Protein AF-A0A6J5IUJ6-F1 (afdb_monomer_lite)

Sequence (157 aa):
MAEIAFTQKVRTTSNGALYNGVGNAAECPSGSKWAGCSTNNSVALAVQFDPQWLQVFPGVDIDAPMFTQYGLWGNTPSLGGTNQGSMIYTFGPHALIQNKYNITLQYNGYHSQAGGQTNFGLANGLPSGGPSYYATGNGPYFYNDKGWVSLTFSSSF

InterPro domains:
  IPR010727 Protein of unknown function DUF1302 [PF06980] (2-157)

Structure (mmCIF, N/CA/C/O backbone):
data_AF-A0A6J5IUJ6-F1
#
_entry.id   AF-A0A6J5IUJ6-F1
#
loop_
_atom_site.group_PDB
_atom_site.id
_atom_site.type_symbol
_atom_site.label_atom_id
_atom_site.label_alt_id
_atom_site.label_comp_id
_atom_site.label_asym_id
_atom_site.label_entity_id
_atom_site.label_seq_id
_atom_site.pdbx_PDB_ins_code
_atom_site.Cartn_x
_atom_site.Cartn_y
_atom_site.Cartn_z
_atom_site.occupancy
_atom_site.B_iso_or_equiv
_atom_site.auth_seq_id
_atom_site.auth_comp_id
_atom_site.auth_asym_id
_atom_site.auth_atom_id
_atom_site.pdbx_PDB_model_num
ATOM 1 N N . MET A 1 1 ? -11.763 -11.891 2.603 1.00 89.12 1 MET A N 1
ATOM 2 C CA . MET A 1 1 ? -11.720 -11.921 1.126 1.00 89.12 1 MET A CA 1
ATOM 3 C C . MET A 1 1 ? -10.283 -11.718 0.674 1.00 89.12 1 MET A C 1
ATOM 5 O O . MET A 1 1 ? -9.567 -10.955 1.307 1.00 89.12 1 MET A O 1
ATOM 9 N N . ALA A 1 2 ? -9.855 -12.406 -0.379 1.00 92.94 2 ALA A N 1
ATOM 10 C CA . ALA A 1 2 ? -8.546 -12.200 -0.989 1.00 92.94 2 ALA A CA 1
ATOM 11 C C . ALA A 1 2 ? -8.719 -12.085 -2.506 1.00 92.94 2 ALA A C 1
ATOM 13 O O . ALA A 1 2 ? -9.538 -12.799 -3.083 1.00 92.94 2 ALA A O 1
ATOM 14 N N . GLU A 1 3 ? -7.957 -11.194 -3.126 1.00 94.12 3 GLU A N 1
ATOM 15 C CA . GLU A 1 3 ? -7.981 -10.907 -4.555 1.00 94.12 3 GLU A CA 1
ATOM 16 C C . GLU A 1 3 ? -6.552 -10.877 -5.096 1.00 94.12 3 GLU A C 1
ATOM 18 O O . GLU A 1 3 ? -5.643 -10.335 -4.466 1.00 94.12 3 GLU A O 1
ATOM 23 N N . ILE A 1 4 ? -6.358 -11.444 -6.284 1.00 93.81 4 ILE A N 1
ATOM 24 C CA . ILE A 1 4 ? -5.112 -11.331 -7.038 1.00 93.81 4 ILE A CA 1
ATOM 25 C C . ILE A 1 4 ? -5.414 -10.533 -8.301 1.00 93.81 4 ILE A C 1
ATOM 27 O O . ILE A 1 4 ? -6.249 -10.937 -9.107 1.00 93.81 4 ILE A O 1
ATOM 31 N N . ALA A 1 5 ? -4.700 -9.428 -8.485 1.00 91.75 5 ALA A N 1
ATOM 32 C CA . ALA A 1 5 ? -4.817 -8.566 -9.649 1.00 91.75 5 ALA A CA 1
ATOM 33 C C . ALA A 1 5 ? -3.608 -8.763 -10.569 1.00 91.75 5 ALA A C 1
ATOM 35 O O . ALA A 1 5 ? -2.465 -8.592 -10.144 1.00 91.75 5 ALA A O 1
ATOM 36 N N . PHE A 1 6 ? -3.860 -9.095 -11.836 1.00 92.56 6 PHE A N 1
ATOM 37 C CA . PHE A 1 6 ? -2.848 -9.133 -12.892 1.00 92.56 6 PHE A CA 1
ATOM 38 C C . PHE A 1 6 ? -3.073 -7.974 -13.861 1.00 92.56 6 PHE A C 1
ATOM 40 O O . PHE A 1 6 ? -4.165 -7.821 -14.405 1.00 92.56 6 PHE A O 1
ATOM 47 N N . THR A 1 7 ? -2.027 -7.189 -14.108 1.00 91.81 7 THR A N 1
ATOM 48 C CA . THR A 1 7 ? -2.056 -6.082 -15.066 1.00 91.81 7 THR A CA 1
ATOM 49 C C . THR A 1 7 ? -1.008 -6.303 -16.144 1.00 91.81 7 THR A C 1
ATOM 51 O O . THR A 1 7 ? 0.155 -6.563 -15.842 1.00 91.81 7 THR A O 1
ATOM 54 N N . GLN A 1 8 ? -1.400 -6.135 -17.406 1.00 92.44 8 GLN A N 1
ATOM 55 C CA . GLN A 1 8 ? -0.499 -6.191 -18.552 1.00 92.44 8 GLN A CA 1
ATOM 56 C C . GLN A 1 8 ? -0.615 -4.922 -19.397 1.00 92.44 8 GLN A C 1
ATOM 58 O O . GLN A 1 8 ? -1.698 -4.501 -19.803 1.00 92.44 8 GLN A O 1
ATOM 63 N N . LYS A 1 9 ? 0.534 -4.337 -19.720 1.00 89.69 9 LYS A N 1
ATOM 64 C CA . LYS A 1 9 ? 0.671 -3.256 -20.686 1.00 89.69 9 LYS A CA 1
ATOM 65 C C . LYS A 1 9 ? 0.485 -3.819 -22.088 1.00 89.69 9 LYS A C 1
ATOM 67 O O . LYS A 1 9 ? 1.281 -4.636 -22.545 1.00 89.69 9 LYS A O 1
ATOM 72 N N . VAL A 1 10 ? -0.530 -3.326 -22.788 1.00 89.38 10 VAL A N 1
ATOM 73 C CA . VAL A 1 10 ? -0.786 -3.708 -24.182 1.00 89.38 10 VAL A CA 1
ATOM 74 C C . VAL A 1 10 ? 0.080 -2.883 -25.134 1.00 89.38 10 VAL A C 1
ATOM 76 O O . VAL A 1 10 ? 0.855 -3.435 -25.910 1.00 89.38 10 VAL A O 1
ATOM 79 N N . ARG A 1 11 ? -0.021 -1.549 -25.075 1.00 86.50 11 ARG A N 1
ATOM 80 C CA . ARG A 1 11 ? 0.743 -0.638 -25.939 1.00 86.50 11 ARG A CA 1
ATOM 81 C C . ARG A 1 11 ? 0.790 0.767 -25.350 1.00 86.50 11 ARG A C 1
ATOM 83 O O . ARG A 1 11 ? -0.183 1.211 -24.751 1.00 86.50 11 ARG A O 1
ATOM 90 N N . THR A 1 12 ? 1.876 1.491 -25.602 1.00 84.62 12 THR A N 1
ATOM 91 C CA . THR A 1 12 ? 1.915 2.946 -25.410 1.00 84.62 12 THR A CA 1
ATOM 92 C C . THR A 1 12 ? 1.337 3.625 -26.653 1.00 84.62 12 THR A C 1
ATOM 94 O O . THR A 1 12 ? 1.791 3.370 -27.767 1.00 84.62 12 THR A O 1
ATOM 97 N N . THR A 1 13 ? 0.289 4.431 -26.496 1.00 86.31 13 THR A N 1
ATOM 98 C CA . THR A 1 13 ? -0.471 4.996 -27.625 1.00 86.31 13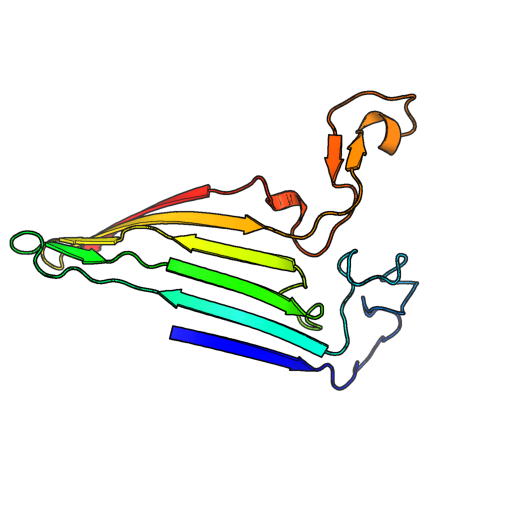 THR A CA 1
ATOM 99 C C . THR A 1 13 ? 0.239 6.161 -28.309 1.00 86.31 13 THR A C 1
ATOM 101 O O . THR A 1 13 ? 0.188 6.253 -29.533 1.00 86.31 13 THR A O 1
ATOM 104 N N . SER A 1 14 ? 0.922 7.015 -27.551 1.00 86.12 14 SER A N 1
ATOM 105 C CA . SER A 1 14 ? 1.682 8.163 -28.053 1.00 86.12 14 SER A CA 1
ATOM 106 C C . SER A 1 14 ? 2.860 8.482 -27.130 1.00 86.12 14 SER A C 1
ATOM 108 O O . SER A 1 14 ? 2.873 8.072 -25.971 1.00 86.12 14 SER A O 1
ATOM 110 N N . ASN A 1 15 ? 3.866 9.191 -27.658 1.00 85.50 15 ASN A N 1
ATOM 111 C CA . ASN A 1 15 ? 5.027 9.678 -26.902 1.00 85.50 15 ASN A CA 1
ATOM 112 C C . ASN A 1 15 ? 5.734 8.598 -26.065 1.00 85.50 15 ASN A C 1
ATOM 114 O O . ASN A 1 15 ? 6.076 8.820 -24.909 1.00 85.50 15 ASN A O 1
ATOM 118 N N . GLY A 1 16 ? 5.989 7.425 -26.656 1.00 80.94 16 GLY A N 1
ATOM 119 C CA . GLY A 1 16 ? 6.655 6.313 -25.963 1.00 80.94 16 GLY A CA 1
ATOM 120 C C . GLY A 1 16 ? 8.040 6.652 -25.402 1.00 80.94 16 GLY A C 1
ATOM 121 O O . GLY A 1 16 ? 8.452 6.045 -24.420 1.00 80.94 16 GLY A O 1
ATOM 122 N N . ALA A 1 17 ? 8.710 7.659 -25.970 1.00 83.56 17 ALA A N 1
ATOM 123 C CA . ALA A 1 17 ? 9.958 8.204 -25.442 1.00 83.56 17 ALA A CA 1
ATOM 124 C C . ALA A 1 17 ? 9.813 8.803 -24.030 1.00 83.56 17 ALA A C 1
ATOM 126 O O . ALA A 1 17 ? 10.786 8.796 -23.290 1.00 83.56 17 ALA A O 1
ATOM 127 N N . LEU A 1 18 ? 8.609 9.246 -23.645 1.00 86.06 18 LEU A N 1
ATOM 128 C CA . LEU A 1 18 ? 8.289 9.802 -22.323 1.00 86.06 18 LEU A CA 1
ATOM 129 C C . LEU A 1 18 ? 7.697 8.756 -21.358 1.00 86.06 18 LEU A C 1
ATOM 131 O O . LEU A 1 18 ? 7.226 9.078 -20.271 1.00 86.06 18 LEU A O 1
ATOM 135 N N . TYR A 1 19 ? 7.688 7.477 -21.741 1.00 86.38 19 TYR A N 1
ATOM 136 C CA . TYR A 1 19 ? 7.171 6.424 -20.876 1.00 86.38 19 TYR A CA 1
ATOM 137 C C . TYR A 1 19 ? 8.205 6.003 -19.826 1.00 86.38 19 TYR A C 1
ATOM 139 O O . TYR A 1 19 ? 9.249 5.449 -20.178 1.00 86.38 19 TYR A O 1
ATOM 147 N N . ASN A 1 20 ? 7.883 6.171 -18.541 1.00 86.31 20 ASN A N 1
ATOM 148 C CA . ASN A 1 20 ? 8.710 5.719 -17.415 1.00 86.31 20 ASN A CA 1
ATOM 149 C C . ASN A 1 20 ? 8.648 4.188 -17.234 1.00 86.31 20 ASN A C 1
ATOM 151 O O . ASN A 1 20 ? 8.016 3.657 -16.319 1.00 86.31 20 ASN A O 1
ATOM 155 N N . GLY A 1 21 ? 9.276 3.466 -18.160 1.00 86.50 21 GLY A N 1
ATOM 156 C CA . GLY A 1 21 ? 9.350 2.011 -18.177 1.00 86.50 21 GLY A CA 1
ATOM 157 C C . GLY A 1 21 ? 10.774 1.483 -18.118 1.00 86.50 21 GLY A C 1
ATOM 158 O O . GLY A 1 21 ? 11.722 2.140 -18.548 1.00 86.50 21 GLY A O 1
ATOM 159 N N . VAL A 1 22 ? 10.913 0.244 -17.649 1.00 86.81 22 VAL A N 1
ATOM 160 C CA . VAL A 1 22 ? 12.160 -0.522 -17.758 1.00 86.81 22 VAL A CA 1
ATOM 161 C C . VAL A 1 22 ? 12.616 -0.553 -19.221 1.00 86.81 22 VAL A C 1
ATOM 163 O O . VAL A 1 22 ? 11.849 -0.928 -20.109 1.00 86.81 22 VAL A O 1
ATOM 166 N N . GLY A 1 23 ? 13.867 -0.151 -19.461 1.00 83.06 23 GLY A N 1
ATOM 167 C CA . GLY A 1 23 ? 14.462 -0.061 -20.798 1.00 83.06 23 GLY A CA 1
ATOM 168 C C . GLY A 1 23 ? 14.346 1.309 -21.479 1.00 83.06 23 GLY A C 1
ATOM 169 O O . GLY A 1 23 ? 14.934 1.483 -22.542 1.00 83.06 23 GLY A O 1
ATOM 170 N N . ASN A 1 24 ? 13.655 2.289 -20.883 1.00 85.38 24 ASN A N 1
ATOM 171 C CA . ASN A 1 24 ? 13.675 3.674 -21.356 1.00 85.38 24 ASN A CA 1
ATOM 172 C C . ASN A 1 24 ? 14.619 4.533 -20.502 1.00 85.38 24 ASN A C 1
ATOM 174 O O . ASN A 1 24 ? 14.217 5.055 -19.466 1.00 85.38 24 ASN A O 1
ATOM 178 N N . ALA A 1 25 ? 15.861 4.708 -20.956 1.00 82.00 25 ALA A N 1
ATOM 179 C CA . ALA A 1 25 ? 16.882 5.455 -20.221 1.00 82.00 25 ALA A CA 1
ATOM 180 C C . ALA A 1 25 ? 16.585 6.961 -20.068 1.00 82.00 25 ALA A C 1
ATOM 182 O O . ALA A 1 25 ? 17.149 7.589 -19.177 1.00 82.00 25 ALA A O 1
ATOM 183 N N . ALA A 1 26 ? 15.720 7.545 -20.908 1.00 83.00 26 ALA A N 1
ATOM 184 C CA . ALA A 1 26 ? 15.376 8.967 -20.813 1.00 83.00 26 ALA A CA 1
ATOM 185 C C . ALA A 1 26 ? 14.512 9.269 -19.576 1.00 83.00 26 ALA A C 1
ATOM 187 O O . ALA A 1 26 ? 14.734 10.262 -18.893 1.00 83.00 26 ALA A O 1
ATOM 188 N N . GLU A 1 27 ? 13.572 8.375 -19.263 1.00 85.25 27 GLU A N 1
ATOM 189 C CA . GLU A 1 27 ? 12.567 8.568 -18.203 1.00 85.25 27 GLU A CA 1
ATOM 190 C C . GLU A 1 27 ? 12.816 7.689 -16.976 1.00 85.25 27 GLU A C 1
ATOM 192 O O . GLU A 1 27 ? 12.412 8.006 -15.861 1.00 85.25 27 GLU A O 1
ATOM 197 N N . CYS A 1 28 ? 13.517 6.577 -17.182 1.00 84.00 28 CYS A N 1
ATOM 198 C CA . CYS A 1 28 ? 14.013 5.675 -16.158 1.00 84.00 28 CYS A CA 1
ATOM 199 C C . CYS A 1 28 ? 15.528 5.479 -16.362 1.00 84.00 28 CYS A C 1
ATOM 201 O O . CYS A 1 28 ? 15.962 4.451 -16.896 1.00 84.00 28 CYS A O 1
ATOM 203 N N . PRO A 1 29 ? 16.372 6.436 -15.935 1.00 79.69 29 PRO A N 1
ATOM 204 C CA . PRO A 1 29 ? 17.819 6.368 -16.171 1.00 79.69 29 PRO A CA 1
ATOM 205 C C . PRO A 1 29 ? 18.493 5.156 -15.519 1.00 79.69 29 PRO A C 1
ATOM 207 O O . PRO A 1 29 ? 19.483 4.632 -16.019 1.00 79.69 29 PRO A O 1
ATOM 210 N N . SER A 1 30 ? 17.932 4.675 -14.410 1.00 78.50 30 SER A N 1
ATOM 211 C CA . SER A 1 30 ? 18.396 3.478 -13.705 1.00 78.50 30 SER A CA 1
ATOM 212 C C . SER A 1 30 ? 18.043 2.169 -14.421 1.00 78.50 30 SER A C 1
ATOM 214 O O . SER A 1 30 ? 18.571 1.117 -14.060 1.00 78.50 30 SER A O 1
ATOM 216 N N . GLY A 1 31 ? 17.108 2.201 -15.379 1.00 79.88 31 GLY A N 1
ATOM 217 C CA . GLY A 1 31 ? 16.621 1.044 -16.133 1.00 79.88 31 GLY A CA 1
ATOM 218 C C . GLY A 1 31 ? 15.975 -0.062 -15.291 1.00 79.88 31 GLY A C 1
ATOM 219 O O . GLY A 1 31 ? 15.661 -1.121 -15.826 1.00 79.88 31 GLY A O 1
ATOM 220 N N . SER A 1 32 ? 15.784 0.139 -13.986 1.00 85.00 32 SER A N 1
ATOM 221 C CA . SER A 1 32 ? 15.452 -0.927 -13.041 1.00 85.00 32 SER A CA 1
ATOM 222 C C . SER A 1 32 ? 14.089 -0.709 -12.403 1.00 85.00 32 SER A C 1
ATOM 224 O O . SER A 1 32 ? 13.778 0.378 -11.919 1.00 85.00 32 SER A O 1
ATOM 226 N N . LYS A 1 33 ? 13.301 -1.785 -12.293 1.00 86.50 33 LYS A N 1
ATOM 227 C CA . LYS A 1 33 ? 12.036 -1.778 -11.539 1.00 86.50 33 LYS A CA 1
ATOM 228 C C . LYS A 1 33 ? 12.224 -1.329 -10.084 1.00 86.50 33 LYS A C 1
ATOM 230 O O . LYS A 1 33 ? 11.338 -0.725 -9.498 1.00 86.50 33 LYS A O 1
ATOM 235 N N . TRP A 1 34 ? 13.399 -1.565 -9.502 1.00 86.75 34 TRP A N 1
ATOM 236 C CA . TRP A 1 34 ? 13.686 -1.191 -8.115 1.00 86.75 34 TRP A CA 1
ATOM 237 C C . TRP A 1 34 ? 13.841 0.314 -7.897 1.00 86.75 34 TRP A C 1
ATOM 239 O O . TRP A 1 34 ? 13.829 0.766 -6.759 1.00 86.75 34 TRP A O 1
ATOM 249 N N . ALA A 1 35 ? 13.957 1.081 -8.976 1.00 83.50 35 ALA A N 1
ATOM 250 C CA . ALA A 1 35 ? 13.978 2.534 -8.941 1.00 83.50 35 ALA A CA 1
ATOM 251 C C . ALA A 1 35 ? 12.606 3.160 -9.257 1.00 83.50 35 ALA A C 1
ATOM 253 O O . ALA A 1 35 ? 12.541 4.352 -9.540 1.00 83.50 35 ALA A O 1
ATOM 254 N N . GLY A 1 36 ? 11.525 2.368 -9.268 1.00 85.50 36 GLY A N 1
ATOM 255 C CA . GLY A 1 36 ? 10.168 2.858 -9.542 1.00 85.50 36 GLY A CA 1
ATOM 256 C C . GLY A 1 36 ? 9.711 2.724 -10.993 1.00 85.50 36 GLY A C 1
ATOM 257 O O . GLY A 1 36 ? 8.586 3.091 -11.313 1.00 85.50 36 GLY A O 1
ATOM 258 N N . CYS A 1 37 ? 10.544 2.184 -11.883 1.00 88.56 37 CYS A N 1
ATOM 259 C CA . CYS A 1 37 ? 10.216 2.132 -13.304 1.00 88.56 37 CYS A CA 1
ATOM 260 C C . CYS A 1 37 ? 9.170 1.064 -13.612 1.00 88.56 37 CYS A C 1
ATOM 262 O O . CYS A 1 37 ? 9.232 -0.050 -13.085 1.00 88.56 37 CYS A O 1
ATOM 264 N N . SER A 1 38 ? 8.225 1.374 -14.496 1.00 89.88 38 SER A N 1
ATOM 265 C CA . SER A 1 38 ? 7.132 0.465 -14.829 1.00 89.88 38 SER A CA 1
ATOM 266 C C . SER A 1 38 ? 7.606 -0.779 -15.595 1.00 89.88 38 SER A C 1
ATOM 268 O O . SER A 1 38 ? 8.443 -0.696 -16.500 1.00 89.88 38 SER A O 1
ATOM 270 N N . THR A 1 39 ? 7.026 -1.940 -15.282 1.00 90.88 39 THR A N 1
ATOM 271 C CA . THR A 1 39 ? 7.202 -3.178 -16.052 1.00 90.88 39 THR A CA 1
ATOM 272 C C . THR A 1 39 ? 6.001 -3.435 -16.961 1.00 90.88 39 THR A C 1
ATOM 274 O O . THR A 1 39 ? 4.915 -2.895 -16.772 1.00 90.88 39 THR A O 1
ATOM 277 N N . ASN A 1 40 ? 6.182 -4.28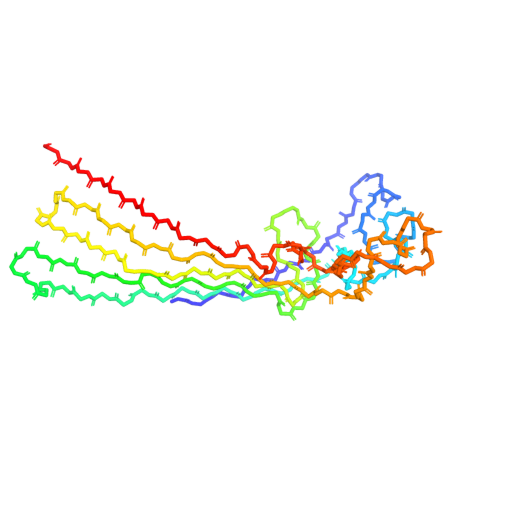6 -17.977 1.00 90.31 40 ASN A N 1
ATOM 278 C CA . ASN A 1 40 ? 5.086 -4.624 -18.893 1.00 90.31 40 ASN A CA 1
ATOM 279 C C . ASN A 1 40 ? 3.974 -5.423 -18.218 1.00 90.31 40 ASN A C 1
ATOM 281 O O . ASN A 1 40 ? 2.830 -5.311 -18.621 1.00 90.31 40 ASN A O 1
ATOM 285 N N . ASN A 1 41 ? 4.306 -6.216 -17.211 1.00 91.69 41 ASN A N 1
ATOM 286 C CA . ASN A 1 41 ? 3.355 -7.048 -16.497 1.00 91.69 41 ASN A CA 1
ATOM 287 C C . ASN A 1 41 ? 3.526 -6.764 -14.995 1.00 91.69 41 ASN A C 1
ATOM 289 O O . ASN A 1 41 ? 4.659 -6.537 -14.553 1.00 91.69 41 ASN A O 1
ATOM 293 N N . SER A 1 42 ? 2.443 -6.785 -14.224 1.00 92.19 42 SER A N 1
ATOM 294 C CA . SER A 1 42 ? 2.472 -6.712 -12.764 1.00 92.19 42 SER A CA 1
ATOM 295 C C . SER A 1 42 ? 1.416 -7.615 -12.127 1.00 92.19 42 SER A C 1
ATOM 297 O O . SER A 1 42 ? 0.383 -7.915 -12.725 1.00 92.19 42 SER A O 1
ATOM 299 N N . VAL A 1 43 ? 1.703 -8.073 -10.912 1.00 93.81 43 VAL A N 1
ATOM 300 C CA . VAL A 1 43 ? 0.819 -8.880 -10.073 1.00 93.81 43 VAL A CA 1
ATOM 301 C C . VAL A 1 43 ? 0.779 -8.259 -8.684 1.00 93.81 43 VAL A C 1
ATOM 303 O O . VAL A 1 43 ? 1.828 -8.045 -8.068 1.00 93.81 43 VAL A O 1
ATOM 306 N N . ALA A 1 44 ? -0.423 -8.025 -8.173 1.00 93.81 44 ALA A N 1
ATOM 307 C CA . ALA A 1 44 ? -0.664 -7.597 -6.803 1.00 93.81 44 ALA A CA 1
ATOM 308 C C . ALA A 1 44 ? -1.624 -8.561 -6.100 1.00 93.81 44 ALA A C 1
ATOM 310 O O . ALA A 1 44 ? -2.486 -9.173 -6.725 1.00 93.81 44 ALA A O 1
ATOM 311 N N . LEU A 1 45 ? -1.460 -8.687 -4.790 1.00 94.56 45 LEU A N 1
ATOM 312 C CA . LEU A 1 45 ? -2.358 -9.405 -3.896 1.00 94.56 45 LEU A CA 1
ATOM 313 C C . LEU A 1 45 ? -3.020 -8.381 -2.979 1.00 94.56 45 LEU A C 1
ATOM 315 O O . LEU A 1 45 ? -2.322 -7.554 -2.401 1.00 94.56 45 LEU A O 1
ATOM 319 N N . ALA A 1 46 ? -4.332 -8.458 -2.811 1.00 94.88 46 ALA A N 1
ATOM 320 C CA . ALA A 1 46 ? -5.074 -7.704 -1.813 1.00 94.88 46 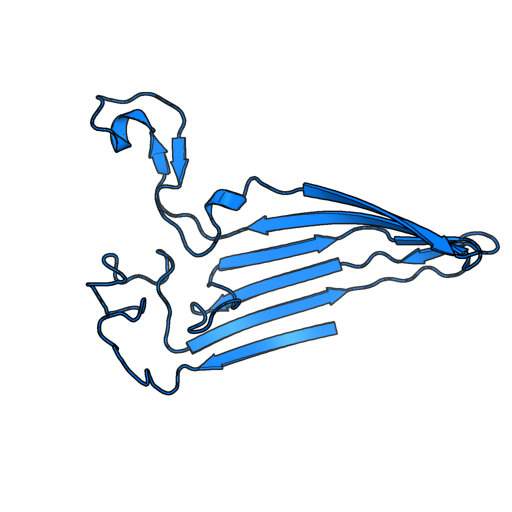ALA A CA 1
ATOM 321 C C . ALA A 1 46 ? -5.836 -8.673 -0.907 1.00 94.88 46 ALA A C 1
ATOM 323 O O . ALA A 1 46 ? -6.436 -9.640 -1.372 1.00 94.88 46 ALA A O 1
ATOM 324 N N . VAL A 1 47 ? -5.805 -8.433 0.397 1.00 95.88 47 VAL A N 1
ATOM 325 C CA . VAL A 1 47 ? -6.495 -9.243 1.397 1.00 95.88 47 VAL A CA 1
ATOM 326 C C . VAL A 1 47 ? -7.242 -8.311 2.336 1.00 95.88 47 VAL A C 1
ATOM 328 O O . VAL A 1 47 ? -6.667 -7.376 2.885 1.00 95.88 47 VAL A O 1
ATOM 331 N N . GLN A 1 48 ? -8.524 -8.599 2.518 1.00 94.88 48 GLN A N 1
ATOM 332 C CA . GLN A 1 48 ? -9.419 -7.929 3.449 1.00 94.88 48 GLN A CA 1
ATOM 333 C C . GLN A 1 48 ? -9.919 -8.964 4.455 1.00 94.88 48 GLN A C 1
ATOM 335 O O . GLN A 1 48 ? -10.508 -9.982 4.071 1.00 94.88 48 GLN A O 1
ATOM 340 N N . PHE A 1 49 ? -9.711 -8.711 5.735 1.00 94.25 49 PHE A N 1
ATOM 341 C CA . PHE A 1 49 ? -10.222 -9.520 6.828 1.00 94.25 49 PHE A CA 1
ATOM 342 C C . PHE A 1 49 ? -10.995 -8.621 7.783 1.00 94.25 49 PHE A C 1
ATOM 344 O O . PHE A 1 49 ? -10.465 -7.621 8.245 1.00 94.25 49 PHE A O 1
ATOM 351 N N . ASP A 1 50 ? -12.250 -8.969 8.041 1.00 94.19 50 ASP A N 1
ATOM 352 C CA . ASP A 1 50 ? -13.152 -8.158 8.853 1.00 94.19 50 ASP A CA 1
ATOM 353 C C . ASP A 1 50 ? -13.872 -9.059 9.868 1.00 94.19 50 ASP A C 1
ATOM 355 O O . ASP A 1 50 ? -14.936 -9.612 9.574 1.00 94.19 50 ASP A O 1
ATOM 359 N N . PRO A 1 51 ? -13.230 -9.357 11.011 1.00 93.62 51 PRO A N 1
ATOM 360 C CA . PRO A 1 51 ? -13.858 -10.086 12.094 1.00 93.62 51 PRO A CA 1
ATOM 361 C C . PRO A 1 51 ? -14.920 -9.205 12.757 1.00 93.62 51 PRO A C 1
ATOM 363 O O . PRO A 1 51 ? -14.664 -8.050 13.091 1.00 93.62 51 PRO A O 1
ATOM 366 N N . GLN A 1 52 ? -16.097 -9.786 12.978 1.00 93.50 52 GLN A N 1
ATOM 367 C CA . GLN A 1 52 ? -17.239 -9.107 13.584 1.00 93.50 52 GLN A CA 1
ATOM 368 C C . GLN A 1 52 ? -17.623 -9.785 14.899 1.00 93.50 52 GLN A C 1
ATOM 370 O O . GLN A 1 52 ? -17.762 -11.009 14.971 1.00 93.50 52 GLN A O 1
ATOM 375 N N . TRP A 1 53 ? -17.832 -8.973 15.929 1.00 93.81 53 TRP A N 1
ATOM 376 C CA . TRP A 1 53 ? -18.337 -9.357 17.240 1.00 93.81 53 TRP A CA 1
ATOM 377 C C . TRP A 1 53 ? -19.630 -8.591 17.507 1.00 93.81 53 TRP A C 1
ATOM 379 O O . TRP A 1 53 ? -19.626 -7.409 17.849 1.00 93.81 53 TRP A O 1
ATOM 389 N N . LEU A 1 54 ? -20.751 -9.283 17.333 1.00 92.06 54 LEU A N 1
ATOM 390 C CA . LEU A 1 54 ? -22.079 -8.710 17.526 1.00 92.06 54 LEU A CA 1
ATOM 391 C C . LEU A 1 54 ? -22.503 -8.830 18.991 1.00 92.06 54 LEU A C 1
ATOM 393 O O . LEU A 1 54 ? -22.245 -9.851 19.630 1.00 92.06 54 LEU A O 1
ATOM 397 N N . GLN A 1 55 ? -23.183 -7.807 19.504 1.00 87.19 55 GLN A N 1
ATOM 398 C CA . GLN A 1 55 ? -23.735 -7.743 20.859 1.00 87.19 55 GLN A CA 1
ATOM 399 C C . GLN A 1 55 ? -22.708 -8.036 21.965 1.00 87.19 55 GLN A C 1
ATOM 401 O O . GLN A 1 55 ? -23.028 -8.689 22.959 1.00 87.19 55 GLN A O 1
ATOM 406 N N . VAL A 1 56 ? -21.477 -7.528 21.826 1.00 88.81 56 VAL A N 1
ATOM 407 C CA . VAL A 1 56 ? -20.450 -7.615 22.887 1.00 88.81 56 VAL A CA 1
ATOM 408 C C . VAL A 1 56 ? -20.981 -7.009 24.189 1.00 88.81 56 VAL A C 1
ATOM 410 O O . VAL A 1 56 ? -20.748 -7.533 25.277 1.00 88.81 56 VAL A O 1
ATOM 413 N N . PHE A 1 57 ? -21.758 -5.934 24.053 1.00 88.44 57 PHE A N 1
ATOM 414 C CA . PHE A 1 57 ? -22.625 -5.390 25.091 1.00 88.44 57 PHE A CA 1
ATOM 415 C C . PHE A 1 57 ? -24.034 -5.165 24.521 1.00 88.44 57 PHE A C 1
ATOM 417 O O . PHE A 1 57 ? -24.203 -5.141 23.298 1.00 88.44 57 PHE A O 1
ATOM 424 N N . PRO A 1 58 ? -25.062 -4.963 25.368 1.00 87.69 58 PRO A N 1
ATOM 425 C CA . PRO A 1 58 ? -26.401 -4.619 24.901 1.00 87.69 58 PRO A CA 1
ATOM 426 C C . PRO A 1 58 ? -26.384 -3.380 23.994 1.00 87.69 58 PRO A C 1
ATOM 428 O O . PRO A 1 58 ? -26.154 -2.259 24.449 1.00 87.69 58 PRO A O 1
ATOM 431 N N . GLY A 1 59 ? -26.617 -3.601 22.699 1.00 87.50 59 GLY A N 1
ATOM 432 C CA . GLY A 1 59 ? -26.584 -2.555 21.681 1.00 87.50 59 GLY A CA 1
ATOM 433 C C . GLY A 1 59 ? -25.182 -2.072 21.304 1.00 87.50 59 GLY A C 1
ATOM 434 O O . GLY A 1 59 ? -25.073 -0.938 20.862 1.00 87.50 59 GLY A O 1
ATOM 435 N N . VAL A 1 60 ? -24.121 -2.862 21.490 1.00 91.81 60 VAL A N 1
ATOM 436 C CA . VAL A 1 60 ? -22.776 -2.535 20.987 1.00 91.81 60 VAL A CA 1
ATOM 437 C C . VAL A 1 60 ? -22.262 -3.672 20.118 1.00 91.81 60 VAL A C 1
ATOM 439 O O . VAL A 1 60 ? -22.050 -4.783 20.611 1.00 91.81 60 VAL A O 1
ATOM 442 N N . ASP A 1 61 ? -22.013 -3.352 18.856 1.00 94.19 61 ASP A N 1
ATOM 443 C CA . ASP A 1 61 ? -21.356 -4.224 17.892 1.00 94.19 61 ASP A CA 1
ATOM 444 C C . ASP A 1 61 ? -19.945 -3.690 17.631 1.00 94.19 61 ASP A C 1
ATOM 446 O O . ASP A 1 61 ? -19.734 -2.478 17.549 1.00 94.19 61 ASP A O 1
ATOM 450 N N . ILE A 1 62 ? -18.966 -4.586 17.553 1.00 93.38 62 ILE A N 1
ATOM 451 C CA . ILE A 1 62 ? -17.570 -4.247 17.275 1.00 93.38 62 ILE A CA 1
ATOM 452 C C . ILE A 1 62 ? -17.122 -5.062 16.071 1.00 93.38 62 ILE A C 1
ATOM 454 O O . ILE A 1 62 ? -17.325 -6.272 16.027 1.00 93.38 62 ILE A O 1
ATOM 458 N N . ASP A 1 63 ? -16.453 -4.426 15.129 1.00 94.81 63 ASP A N 1
ATOM 459 C CA . ASP A 1 63 ? -15.721 -5.074 14.049 1.00 94.81 63 ASP A CA 1
ATOM 460 C C . ASP A 1 63 ? -14.288 -4.542 13.995 1.00 94.81 63 ASP A C 1
ATOM 462 O O . ASP A 1 63 ? -13.940 -3.567 14.663 1.00 94.81 63 ASP A O 1
ATOM 466 N N . ALA A 1 64 ? -13.397 -5.241 13.300 1.00 94.75 64 ALA A N 1
ATOM 467 C CA . ALA A 1 64 ? -12.007 -4.807 13.188 1.00 94.75 64 ALA A CA 1
ATOM 468 C C . ALA A 1 64 ? -11.496 -4.964 11.759 1.00 94.75 64 ALA A C 1
ATOM 470 O O . ALA A 1 64 ? -10.724 -5.887 11.491 1.00 94.75 64 ALA A O 1
ATOM 471 N N . PRO A 1 65 ? -11.875 -4.067 10.836 1.00 93.88 65 PRO A N 1
ATOM 472 C CA . PRO A 1 65 ? -11.458 -4.159 9.449 1.00 93.88 65 PRO A CA 1
ATOM 473 C C . PRO A 1 65 ? -9.933 -4.094 9.323 1.00 93.88 65 PRO A C 1
ATOM 475 O O . PRO A 1 65 ? -9.272 -3.148 9.764 1.00 93.88 65 PRO A O 1
ATOM 478 N N . MET A 1 66 ? -9.377 -5.112 8.672 1.00 95.31 66 MET A N 1
ATOM 479 C CA . MET A 1 66 ? -7.968 -5.240 8.326 1.00 95.31 66 MET A CA 1
ATOM 480 C C . MET A 1 66 ? -7.834 -5.380 6.812 1.00 95.31 66 MET A C 1
ATOM 482 O O . MET A 1 66 ? -8.360 -6.318 6.217 1.00 95.31 66 MET A O 1
ATOM 486 N N . PHE A 1 67 ? -7.072 -4.486 6.200 1.00 95.81 67 PHE A N 1
ATOM 487 C CA . PHE A 1 67 ? -6.735 -4.506 4.787 1.00 95.81 67 PHE A CA 1
ATOM 488 C C . PHE A 1 67 ? -5.226 -4.607 4.610 1.00 95.81 67 PHE A C 1
ATOM 490 O O . PHE A 1 67 ? -4.452 -3.959 5.316 1.00 95.81 67 PHE A O 1
ATOM 497 N N . THR A 1 68 ? -4.789 -5.370 3.621 1.00 94.81 68 THR A N 1
ATOM 498 C CA . THR A 1 68 ? -3.414 -5.330 3.142 1.00 94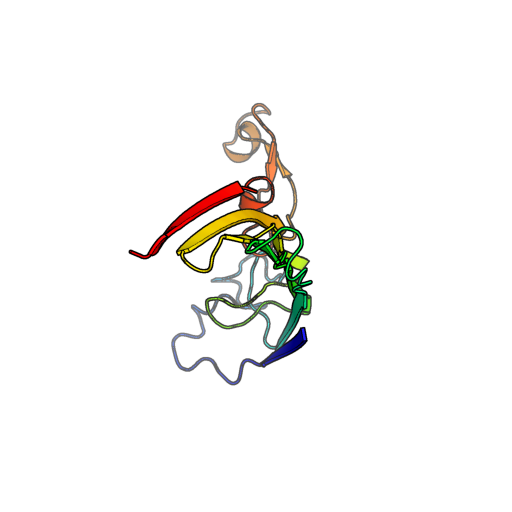.81 68 THR A CA 1
ATOM 499 C C . THR A 1 68 ? -3.376 -5.528 1.639 1.00 94.81 68 THR A C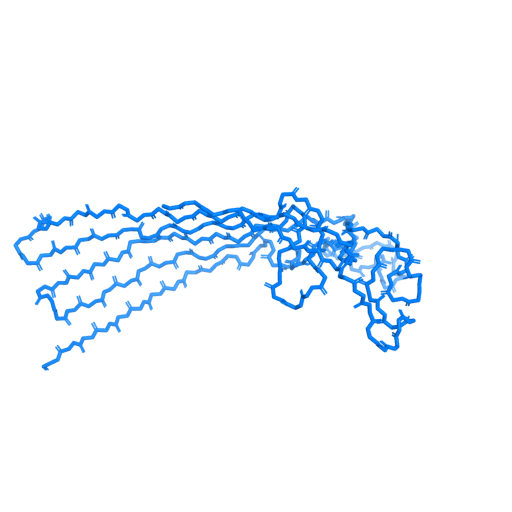 1
ATOM 501 O O . THR A 1 68 ? -4.071 -6.386 1.100 1.00 94.81 68 THR A O 1
ATOM 504 N N . GLN A 1 69 ? -2.549 -4.755 0.949 1.00 94.75 69 GLN A N 1
ATOM 505 C CA . GLN A 1 69 ? -2.261 -4.942 -0.465 1.00 94.75 69 GLN A CA 1
ATOM 506 C C . GLN A 1 69 ? -0.752 -4.970 -0.668 1.00 94.75 69 GLN A C 1
ATOM 508 O O . GLN A 1 69 ? -0.043 -4.101 -0.169 1.00 94.75 69 GLN A O 1
ATOM 513 N N . TYR A 1 70 ? -0.268 -5.957 -1.418 1.00 93.62 70 TYR A N 1
ATOM 514 C CA . TYR A 1 70 ? 1.145 -6.213 -1.660 1.00 93.62 70 TYR A CA 1
ATOM 515 C C . TYR A 1 70 ? 1.441 -6.432 -3.146 1.00 93.62 70 TYR A C 1
ATOM 517 O O . TYR A 1 70 ? 0.787 -7.235 -3.814 1.00 93.62 70 TYR A O 1
ATOM 525 N N . GLY A 1 71 ? 2.463 -5.753 -3.668 1.00 93.81 71 GLY A N 1
ATOM 526 C CA . GLY A 1 71 ? 2.951 -5.949 -5.031 1.00 93.81 71 GLY A CA 1
ATOM 527 C C . GLY A 1 71 ? 3.888 -7.149 -5.108 1.00 93.81 71 GLY A C 1
ATOM 528 O O . GLY A 1 71 ? 5.060 -7.055 -4.741 1.00 93.81 71 GLY A O 1
ATOM 529 N N . LEU A 1 72 ? 3.381 -8.272 -5.614 1.00 92.69 72 LEU A N 1
ATOM 530 C CA . LEU A 1 72 ? 4.120 -9.532 -5.707 1.00 92.69 72 LEU A CA 1
ATOM 531 C C . LEU A 1 72 ? 5.209 -9.473 -6.777 1.00 92.69 72 LEU A C 1
ATOM 533 O O . LEU A 1 72 ? 6.343 -9.908 -6.558 1.00 92.69 72 LEU A O 1
ATOM 537 N N . TRP A 1 73 ? 4.872 -8.947 -7.952 1.00 92.50 73 TRP A N 1
ATOM 538 C CA . TRP A 1 73 ? 5.785 -8.964 -9.083 1.00 92.50 73 TRP A CA 1
ATOM 539 C C . TRP A 1 73 ? 5.510 -7.822 -10.052 1.00 92.50 73 TRP A C 1
ATOM 541 O O . TRP A 1 73 ? 4.362 -7.555 -10.384 1.00 92.50 73 TRP A O 1
ATOM 551 N N . GLY A 1 74 ? 6.572 -7.181 -10.538 1.00 90.81 74 GLY A N 1
ATOM 552 C CA . GLY A 1 74 ? 6.474 -6.062 -11.467 1.00 90.81 74 GLY A CA 1
ATOM 553 C C . GLY A 1 74 ? 5.898 -4.780 -10.856 1.00 90.81 74 GLY A C 1
ATOM 554 O O . GLY A 1 74 ? 5.326 -4.766 -9.769 1.00 90.81 74 GLY A O 1
ATOM 555 N N . ASN A 1 75 ? 6.068 -3.685 -11.584 1.00 91.88 75 ASN A N 1
ATOM 556 C CA . ASN A 1 75 ? 5.503 -2.382 -11.274 1.00 91.88 75 ASN A CA 1
ATOM 557 C C . ASN A 1 75 ? 4.402 -2.070 -12.270 1.00 91.88 75 ASN A C 1
ATOM 559 O O . ASN A 1 75 ? 4.605 -2.151 -13.486 1.00 91.88 75 ASN A O 1
ATOM 563 N N . THR A 1 76 ? 3.240 -1.708 -11.746 1.00 89.69 76 THR A N 1
ATOM 564 C CA . THR A 1 76 ? 2.047 -1.517 -12.564 1.00 89.69 76 THR A CA 1
ATOM 565 C C . THR A 1 76 ? 2.251 -0.382 -13.583 1.00 89.69 76 THR A C 1
ATOM 567 O O . THR A 1 76 ? 2.764 0.675 -13.226 1.00 89.69 76 THR A O 1
ATOM 570 N N . PRO A 1 77 ? 1.879 -0.576 -14.864 1.00 83.94 77 PRO A N 1
ATOM 571 C CA . PRO A 1 77 ? 2.044 0.420 -15.930 1.00 83.94 77 PRO A CA 1
ATOM 572 C C . PRO A 1 77 ? 1.016 1.553 -15.927 1.00 83.94 77 PRO A C 1
ATOM 574 O O . PRO A 1 77 ? 1.043 2.406 -16.813 1.00 83.94 77 PRO A O 1
ATOM 577 N N . SER A 1 78 ? 0.118 1.571 -14.945 1.00 82.19 78 SER A N 1
ATOM 578 C CA . SER A 1 78 ? -0.919 2.581 -14.768 1.00 82.19 78 SER A CA 1
ATOM 579 C C . SER A 1 78 ? -0.746 3.339 -13.453 1.00 82.19 78 SER A C 1
ATOM 581 O O . SER A 1 78 ? -0.179 2.835 -12.483 1.00 82.19 78 SER A O 1
ATOM 583 N N . LEU A 1 79 ? -1.303 4.549 -13.415 1.00 76.56 79 LEU A N 1
ATOM 584 C CA . LEU A 1 79 ? -1.452 5.332 -12.190 1.00 76.56 79 LEU A CA 1
ATOM 585 C C . LEU A 1 79 ? -2.285 4.562 -11.153 1.00 76.56 79 LEU A C 1
ATOM 587 O O . LEU A 1 79 ? -3.236 3.869 -11.508 1.00 76.56 79 LEU A O 1
ATOM 591 N N . GLY A 1 80 ? -1.920 4.693 -9.876 1.00 70.44 80 GLY A N 1
ATOM 592 C CA . GLY A 1 80 ? -2.649 4.083 -8.756 1.00 70.44 80 GLY A CA 1
ATOM 593 C C . GLY A 1 80 ? -2.434 2.577 -8.570 1.00 70.44 80 GLY A C 1
ATOM 594 O O . GLY A 1 80 ? -3.073 1.982 -7.709 1.00 70.44 80 GLY A O 1
ATOM 595 N N . GLY A 1 81 ? -1.551 1.952 -9.352 1.00 80.50 81 GLY A N 1
ATOM 596 C CA . GLY A 1 81 ? -1.197 0.548 -9.169 1.00 80.50 81 GLY A CA 1
ATOM 597 C C . GLY A 1 81 ? -0.135 0.315 -8.091 1.00 80.50 81 GLY A C 1
ATOM 598 O O . GLY A 1 81 ? 0.512 1.241 -7.599 1.00 80.50 81 GLY A O 1
ATOM 599 N N . THR A 1 82 ? 0.079 -0.954 -7.749 1.00 86.50 82 THR A N 1
ATOM 600 C CA . THR A 1 82 ? 1.107 -1.362 -6.784 1.00 86.50 82 THR A CA 1
ATOM 601 C C . THR A 1 82 ? 2.458 -1.572 -7.474 1.00 86.50 82 THR A C 1
ATOM 603 O O . THR A 1 82 ? 2.529 -1.930 -8.657 1.00 86.50 82 THR A O 1
ATOM 606 N N . ASN A 1 83 ? 3.533 -1.364 -6.718 1.00 90.38 83 ASN A N 1
ATOM 607 C CA . ASN A 1 83 ? 4.905 -1.638 -7.130 1.00 90.38 83 ASN A CA 1
ATOM 608 C C . ASN A 1 83 ? 5.431 -2.895 -6.437 1.00 90.38 83 ASN A C 1
ATOM 610 O O . ASN A 1 83 ? 5.019 -3.218 -5.323 1.00 90.38 83 ASN A O 1
ATOM 614 N N . GLN A 1 84 ? 6.358 -3.601 -7.076 1.00 91.69 84 GLN A N 1
ATOM 615 C CA . GLN A 1 84 ? 6.929 -4.815 -6.510 1.00 91.69 84 GLN A CA 1
ATOM 616 C C . GLN A 1 84 ? 7.639 -4.534 -5.179 1.00 91.69 84 GLN A C 1
ATOM 618 O O . GLN A 1 84 ? 8.518 -3.675 -5.103 1.00 91.69 84 GLN A O 1
ATOM 623 N N . GLY A 1 85 ? 7.294 -5.293 -4.139 1.00 89.44 85 GLY A N 1
ATOM 624 C CA . GLY A 1 85 ? 7.843 -5.098 -2.796 1.00 89.44 85 GLY A CA 1
ATOM 625 C C . GLY A 1 85 ? 7.232 -3.917 -2.035 1.00 89.44 85 GLY A C 1
ATOM 626 O O . GLY A 1 85 ? 7.635 -3.657 -0.900 1.00 89.44 85 GLY A O 1
ATOM 627 N N . SER A 1 86 ? 6.253 -3.221 -2.621 1.00 91.81 86 SER A N 1
ATOM 628 C CA . SER A 1 86 ? 5.434 -2.237 -1.917 1.00 91.81 86 SER A CA 1
ATOM 629 C C . SER A 1 86 ? 4.207 -2.888 -1.300 1.00 91.81 86 SER A C 1
ATOM 631 O O . SER A 1 86 ? 3.578 -3.767 -1.888 1.00 91.81 86 SER A O 1
ATOM 633 N N . MET A 1 87 ? 3.872 -2.421 -0.106 1.00 92.00 87 MET A N 1
ATOM 634 C CA . MET A 1 87 ? 2.753 -2.855 0.700 1.00 92.00 87 MET A CA 1
ATOM 635 C C . MET A 1 87 ? 2.029 -1.636 1.255 1.00 92.00 87 MET A C 1
ATOM 637 O O . MET A 1 87 ? 2.664 -0.697 1.734 1.00 92.00 87 MET A O 1
ATOM 641 N N . ILE A 1 88 ? 0.708 -1.679 1.249 1.00 93.38 88 ILE A N 1
ATOM 642 C CA . ILE A 1 88 ? -0.119 -0.788 2.056 1.00 93.38 88 ILE A CA 1
ATOM 643 C C . ILE A 1 88 ? -0.935 -1.657 2.992 1.00 93.38 88 ILE A C 1
ATOM 645 O O . ILE A 1 88 ? -1.397 -2.727 2.595 1.00 93.38 88 ILE A O 1
ATOM 649 N N . TYR A 1 89 ? -1.063 -1.239 4.240 1.00 93.81 89 TYR A N 1
ATOM 650 C CA . TYR A 1 89 ? -1.825 -1.993 5.216 1.00 93.81 89 TYR A CA 1
ATOM 651 C C . TYR A 1 89 ? -2.552 -1.067 6.164 1.00 93.81 89 TYR A C 1
ATOM 653 O O . TYR A 1 89 ? -2.078 0.006 6.536 1.00 93.81 89 TYR A O 1
ATOM 661 N N . THR A 1 90 ? -3.715 -1.534 6.568 1.00 95.69 90 THR A N 1
ATOM 662 C CA . THR A 1 90 ? -4.646 -0.788 7.380 1.00 95.69 90 THR A CA 1
ATOM 663 C C . THR A 1 90 ? -5.291 -1.760 8.341 1.00 95.69 90 THR A C 1
ATOM 665 O O . THR A 1 90 ? -5.712 -2.838 7.938 1.00 95.69 90 THR A O 1
ATOM 668 N N . PHE A 1 91 ? -5.365 -1.417 9.616 1.00 95.50 91 PHE A N 1
ATOM 669 C CA . PHE A 1 91 ? -6.089 -2.227 10.587 1.00 95.50 91 PHE A CA 1
ATOM 670 C C . PHE A 1 91 ? -6.597 -1.350 11.715 1.00 95.50 91 PHE A C 1
ATOM 672 O O . PHE A 1 91 ? -5.959 -0.364 12.092 1.00 95.50 91 PHE A O 1
ATOM 679 N N . GLY A 1 92 ? -7.738 -1.714 12.276 1.00 94.38 92 GLY A N 1
ATOM 680 C CA . GLY A 1 92 ? -8.258 -0.988 13.415 1.00 94.38 92 GLY A CA 1
ATOM 681 C C . GLY A 1 92 ? -9.663 -1.402 13.807 1.00 94.38 92 GLY A C 1
ATOM 682 O O . GLY A 1 92 ? -10.396 -1.895 12.952 1.00 94.38 92 GLY A O 1
ATOM 683 N N . PRO A 1 93 ? -10.034 -1.234 15.085 1.00 95.00 93 PRO A N 1
ATOM 684 C CA . PRO A 1 93 ? -11.386 -1.499 15.531 1.00 95.00 93 PRO A CA 1
ATOM 685 C C . PRO A 1 93 ? -12.357 -0.411 15.064 1.00 95.00 93 PRO A C 1
ATOM 687 O O . PRO A 1 93 ? -12.047 0.784 15.038 1.00 95.00 93 PRO A O 1
ATOM 690 N N . HIS A 1 94 ? -13.572 -0.841 14.784 1.00 95.19 94 HIS A N 1
ATOM 691 C CA . HIS A 1 94 ? -14.742 -0.018 14.579 1.00 95.19 94 HIS A CA 1
ATOM 692 C C . HIS A 1 94 ? -15.850 -0.503 15.521 1.00 95.19 94 HIS A C 1
ATOM 694 O O . HIS A 1 94 ? -16.008 -1.695 15.770 1.00 95.19 94 HIS A O 1
ATOM 700 N N . ALA A 1 95 ? -16.569 0.437 16.124 1.00 94.25 95 ALA A N 1
ATOM 701 C CA . ALA A 1 95 ? -17.631 0.162 17.074 1.00 94.25 95 ALA A CA 1
ATOM 702 C C . ALA A 1 95 ? -18.901 0.906 16.671 1.00 94.25 95 ALA A C 1
ATOM 704 O O . ALA A 1 95 ? -18.888 2.122 16.451 1.00 94.25 95 ALA A O 1
ATOM 705 N N . LEU A 1 96 ? -20.007 0.170 16.650 1.00 94.00 96 LEU A N 1
ATOM 706 C CA . LEU A 1 96 ? -21.349 0.674 16.429 1.00 94.00 96 LEU A CA 1
ATOM 707 C C . LEU A 1 96 ? -22.152 0.558 17.727 1.00 94.00 96 LEU A C 1
ATOM 709 O O . LEU A 1 96 ? -22.425 -0.534 18.219 1.00 94.00 96 LEU A O 1
ATOM 713 N N . ILE A 1 97 ? -22.551 1.699 18.285 1.00 93.00 97 ILE A N 1
ATOM 714 C CA . ILE A 1 97 ? -23.310 1.777 19.536 1.00 93.00 97 ILE A CA 1
ATOM 715 C C . ILE A 1 97 ? -24.743 2.202 19.220 1.00 93.00 97 ILE A C 1
ATOM 717 O O . ILE A 1 97 ? -24.994 3.293 18.703 1.00 93.00 97 ILE A O 1
ATOM 721 N N . GLN A 1 98 ? -25.689 1.332 19.562 1.00 90.88 98 GLN A N 1
ATOM 722 C CA . GLN A 1 98 ? -27.140 1.471 19.431 1.00 90.88 98 GLN A CA 1
ATOM 723 C C . GLN A 1 98 ? -27.589 1.864 18.018 1.00 90.88 98 GLN A C 1
ATOM 725 O O . GLN A 1 98 ? -28.613 2.524 17.858 1.00 90.88 98 GLN A O 1
ATOM 730 N N . ASN A 1 99 ? -26.804 1.504 16.998 1.00 87.25 99 ASN A N 1
ATOM 731 C CA . ASN A 1 99 ? -26.973 1.938 15.607 1.00 87.25 99 ASN A CA 1
ATOM 732 C C . ASN A 1 99 ? -27.017 3.469 15.426 1.00 87.25 99 ASN A C 1
ATOM 734 O O . ASN A 1 99 ? -27.549 3.962 14.433 1.00 87.25 99 ASN A O 1
ATOM 738 N N . LYS A 1 100 ? -26.468 4.218 16.389 1.00 91.12 100 LYS A N 1
ATOM 739 C CA . LYS A 1 100 ? -26.479 5.685 16.428 1.00 91.12 100 LYS A CA 1
ATOM 740 C C . LYS A 1 100 ? -25.088 6.285 16.398 1.00 91.12 100 LYS A C 1
ATOM 742 O O . LYS A 1 100 ? -24.885 7.280 15.714 1.00 91.12 100 LYS A O 1
ATOM 747 N N . TYR A 1 101 ? -24.142 5.687 17.119 1.00 93.31 101 TYR A N 1
ATOM 748 C CA . TYR A 1 101 ? -22.770 6.178 17.197 1.00 93.31 101 TYR A CA 1
ATOM 749 C C . TYR A 1 101 ? -21.829 5.207 16.507 1.00 93.31 101 TYR A C 1
ATOM 751 O O . TYR A 1 101 ? -21.787 4.029 16.852 1.00 93.31 101 TYR A O 1
ATOM 759 N N . ASN A 1 102 ? -21.075 5.722 15.550 1.00 94.94 102 ASN A N 1
ATOM 760 C CA . ASN A 1 102 ? -20.068 5.004 14.796 1.00 94.94 102 ASN A CA 1
ATOM 761 C C . ASN A 1 102 ? -18.696 5.570 15.177 1.00 94.94 102 ASN A C 1
ATOM 763 O O . ASN A 1 102 ? -18.465 6.777 15.056 1.00 94.94 102 ASN A O 1
ATOM 767 N N . ILE A 1 103 ? -17.818 4.710 15.688 1.00 95.06 103 ILE A N 1
ATOM 768 C CA . ILE A 1 103 ? -16.477 5.076 16.141 1.00 95.06 103 ILE A CA 1
ATOM 769 C C . ILE A 1 103 ? -15.475 4.172 15.438 1.00 95.06 103 ILE A C 1
ATOM 771 O O . ILE A 1 103 ? -15.459 2.974 15.693 1.00 95.06 103 ILE A O 1
ATOM 775 N N . THR A 1 104 ? -14.603 4.740 14.613 1.00 95.56 104 THR A N 1
ATOM 776 C CA . THR A 1 104 ? -13.541 3.998 13.921 1.00 95.56 104 THR A CA 1
ATOM 777 C C . THR A 1 104 ? -12.190 4.503 14.379 1.00 95.56 104 THR A C 1
ATOM 779 O O . THR A 1 104 ? -11.880 5.682 14.204 1.00 95.56 104 THR A O 1
ATOM 782 N N . LEU A 1 105 ? -11.360 3.614 14.915 1.00 96.19 105 LEU A N 1
ATOM 783 C CA . LEU A 1 105 ? -9.952 3.877 15.182 1.00 96.19 105 LEU A CA 1
ATOM 784 C C . LEU A 1 105 ? -9.126 3.020 14.234 1.00 96.19 105 LEU A C 1
ATOM 786 O O . LEU A 1 105 ? -9.165 1.802 14.328 1.00 96.19 105 LEU A O 1
ATOM 790 N N . GLN A 1 106 ? -8.362 3.636 13.341 1.00 95.94 106 GLN A N 1
ATOM 791 C CA . GLN A 1 106 ? -7.650 2.914 12.294 1.00 95.94 106 GLN A CA 1
ATOM 792 C C . GLN A 1 106 ? -6.198 3.365 12.189 1.00 95.94 106 GLN A C 1
ATOM 794 O O . GLN A 1 106 ? -5.912 4.557 12.080 1.00 95.94 106 GLN A O 1
ATOM 799 N N . TYR A 1 107 ? -5.287 2.396 12.186 1.00 95.69 107 TYR A N 1
ATOM 800 C CA . TYR A 1 107 ? -3.883 2.586 11.856 1.00 95.69 107 TYR A CA 1
ATOM 801 C C . TYR A 1 107 ? -3.666 2.313 10.369 1.00 95.69 107 TYR A C 1
ATOM 803 O O . TYR A 1 107 ? -4.100 1.284 9.851 1.00 95.69 107 TYR A O 1
ATOM 811 N N . ASN A 1 108 ? -2.965 3.220 9.700 1.00 95.50 108 ASN A N 1
ATOM 812 C CA . ASN A 1 108 ? -2.625 3.150 8.288 1.00 95.50 108 ASN A CA 1
ATOM 813 C C . ASN A 1 108 ? -1.105 3.188 8.138 1.00 95.50 108 ASN A C 1
ATOM 815 O O . ASN A 1 108 ? -0.439 4.070 8.684 1.00 95.50 108 ASN A O 1
ATOM 819 N N . GLY A 1 109 ? -0.557 2.235 7.394 1.00 94.06 109 GLY A N 1
ATOM 820 C CA . GLY A 1 109 ? 0.874 2.083 7.187 1.00 94.06 109 GLY A CA 1
ATOM 821 C C . GLY A 1 109 ? 1.227 1.764 5.742 1.00 94.06 109 GLY A C 1
ATOM 822 O O . GLY A 1 109 ? 0.416 1.269 4.954 1.00 94.06 109 GLY A O 1
ATOM 823 N N . TYR A 1 110 ? 2.478 2.058 5.410 1.00 92.19 110 TYR A N 1
ATOM 824 C CA . TYR A 1 110 ? 3.035 1.880 4.080 1.00 92.19 110 TYR A CA 1
ATOM 825 C C . TYR A 1 110 ? 4.420 1.268 4.215 1.00 92.19 110 TYR A C 1
ATOM 827 O O . TYR A 1 110 ? 5.196 1.625 5.097 1.00 92.19 110 TYR A O 1
ATOM 835 N N . HIS A 1 111 ? 4.740 0.363 3.308 1.00 92.19 111 HIS A N 1
ATOM 836 C CA . HIS A 1 111 ? 6.084 -0.141 3.125 1.00 92.19 111 HIS A CA 1
ATOM 837 C C . HIS A 1 111 ? 6.381 -0.185 1.632 1.00 92.19 111 HIS A C 1
ATOM 839 O O . HIS A 1 111 ? 5.511 -0.416 0.798 1.00 92.19 111 HIS A O 1
ATOM 845 N N . SER A 1 112 ? 7.613 0.082 1.255 1.00 91.62 112 SER A N 1
ATOM 846 C CA . SER A 1 112 ? 8.059 0.135 -0.126 1.00 91.62 112 SER A CA 1
ATOM 847 C C . SER A 1 112 ? 9.536 -0.174 -0.162 1.00 91.62 112 SER A C 1
ATOM 849 O O . SER A 1 112 ? 10.288 0.208 0.735 1.00 91.62 112 SER A O 1
ATOM 851 N N . GLN A 1 113 ? 9.955 -0.902 -1.189 1.00 88.88 113 GLN A N 1
ATOM 852 C CA . GLN A 1 113 ? 11.338 -1.326 -1.281 1.00 88.88 113 GLN A CA 1
ATOM 853 C C . GLN A 1 113 ? 12.235 -0.111 -1.500 1.00 88.88 113 GLN A C 1
ATOM 855 O O . GLN A 1 113 ? 12.203 0.512 -2.557 1.00 88.88 113 GLN A O 1
ATOM 860 N N . ALA A 1 114 ? 13.035 0.224 -0.496 1.00 86.50 114 ALA A N 1
ATOM 861 C CA . ALA A 1 114 ? 13.989 1.311 -0.591 1.00 86.50 114 ALA A CA 1
ATOM 862 C C . ALA A 1 114 ? 15.326 0.818 -1.162 1.00 86.50 114 ALA A C 1
ATOM 864 O O . ALA A 1 114 ? 15.717 -0.336 -0.978 1.00 86.50 114 ALA A O 1
ATOM 865 N N . GLY A 1 115 ? 16.008 1.696 -1.888 1.00 82.94 115 GLY A N 1
ATOM 866 C CA . GLY A 1 115 ? 17.355 1.476 -2.396 1.00 82.94 115 GLY A CA 1
ATOM 867 C C . GLY A 1 115 ? 18.428 1.953 -1.416 1.00 82.94 115 GLY A C 1
ATOM 868 O O . GLY A 1 115 ? 18.205 2.054 -0.209 1.00 82.94 115 GLY A O 1
ATOM 869 N N . GLY A 1 116 ? 19.614 2.253 -1.949 1.00 80.31 116 GLY A N 1
ATOM 870 C CA . GLY A 1 116 ? 20.758 2.692 -1.150 1.00 80.31 116 GLY A CA 1
ATOM 871 C C . GLY A 1 116 ? 20.475 3.964 -0.345 1.00 80.31 116 GLY A C 1
ATOM 872 O O . GLY A 1 116 ? 19.800 4.888 -0.816 1.00 80.31 116 GLY A O 1
ATOM 873 N N . GLN A 1 117 ? 21.015 4.010 0.872 1.00 78.12 117 GLN A N 1
ATOM 874 C CA . GLN A 1 117 ? 20.982 5.200 1.713 1.00 78.12 117 GLN A CA 1
ATOM 875 C C . GLN A 1 117 ? 22.134 6.140 1.348 1.00 78.12 117 GLN A C 1
ATOM 877 O O . GLN A 1 117 ? 23.244 5.701 1.051 1.00 78.12 117 GLN A O 1
ATOM 882 N N . THR A 1 118 ? 21.870 7.440 1.393 1.00 81.56 118 THR A N 1
ATOM 883 C CA . THR A 1 118 ? 22.895 8.487 1.333 1.00 81.56 118 THR A CA 1
ATOM 884 C C . THR A 1 118 ? 22.716 9.437 2.512 1.00 81.56 118 THR A C 1
ATOM 886 O O . THR A 1 118 ? 21.708 9.384 3.216 1.00 81.56 118 THR A O 1
ATOM 889 N N . ASN A 1 119 ? 23.692 10.308 2.744 1.00 84.75 119 ASN A N 1
ATOM 890 C CA . ASN A 1 119 ? 23.605 11.352 3.762 1.00 84.75 119 ASN A CA 1
ATOM 891 C C . ASN A 1 119 ? 23.419 12.713 3.102 1.00 84.75 119 ASN A C 1
ATOM 893 O O . ASN A 1 119 ? 23.923 12.949 2.002 1.00 84.75 119 ASN A O 1
ATOM 897 N N . PHE A 1 120 ? 22.718 13.619 3.787 1.00 78.31 120 PHE A N 1
ATOM 898 C CA . PHE A 1 120 ? 22.415 14.958 3.272 1.00 78.31 120 PHE A CA 1
ATOM 899 C C . PHE A 1 120 ? 23.662 15.713 2.787 1.00 78.31 120 PHE A C 1
ATOM 901 O O . PHE A 1 120 ? 23.632 16.334 1.727 1.00 78.31 120 PHE A O 1
ATOM 908 N N . GLY A 1 121 ? 24.773 15.618 3.517 1.00 78.44 121 GLY A N 1
ATOM 909 C CA . GLY A 1 121 ? 26.044 16.227 3.139 1.00 78.44 121 GLY A CA 1
ATOM 910 C C . GLY A 1 121 ? 26.611 15.638 1.849 1.00 78.44 121 GLY A C 1
ATOM 911 O O . GLY A 1 121 ? 26.890 16.385 0.918 1.00 78.44 121 GLY A O 1
ATOM 912 N N . LEU A 1 122 ? 26.693 14.308 1.745 1.00 75.62 122 LEU A N 1
ATOM 913 C CA . LEU A 1 122 ? 27.227 13.637 0.553 1.00 75.62 122 LEU A CA 1
ATOM 914 C C . LEU A 1 122 ? 26.376 13.915 -0.697 1.00 75.62 122 LEU A C 1
ATOM 916 O O . LEU A 1 122 ? 26.921 14.137 -1.773 1.00 75.62 122 LEU A O 1
ATOM 920 N N . ALA A 1 123 ? 25.049 13.963 -0.551 1.00 73.94 123 ALA A N 1
ATOM 921 C CA . ALA A 1 123 ? 24.131 14.282 -1.645 1.00 73.94 123 ALA A CA 1
ATOM 922 C C . ALA A 1 123 ? 24.273 15.724 -2.174 1.00 73.94 123 ALA A C 1
ATOM 924 O O . ALA A 1 123 ? 23.922 15.980 -3.321 1.00 73.94 123 ALA A O 1
ATOM 925 N N . ASN A 1 124 ? 24.802 16.647 -1.363 1.00 78.38 124 ASN A N 1
ATOM 926 C CA . ASN A 1 124 ? 25.013 18.054 -1.722 1.00 78.38 124 ASN A CA 1
ATOM 927 C C . ASN A 1 124 ? 26.496 18.407 -1.952 1.00 78.38 124 ASN A C 1
ATOM 929 O O . ASN A 1 124 ? 26.853 19.582 -1.985 1.00 78.38 124 ASN A O 1
ATOM 933 N N . GLY A 1 125 ? 27.377 17.409 -2.098 1.00 77.19 125 GLY A N 1
ATOM 934 C CA . GLY A 1 125 ? 28.803 17.631 -2.362 1.00 77.19 125 GLY A CA 1
ATOM 935 C C . GLY A 1 125 ? 29.632 18.066 -1.145 1.00 77.19 125 GLY A C 1
ATOM 936 O O . GLY A 1 125 ? 30.753 18.539 -1.315 1.00 77.19 125 GLY A O 1
ATOM 937 N N . LEU A 1 126 ? 29.114 17.904 0.079 1.00 79.19 126 LEU A N 1
ATOM 938 C CA . LEU A 1 126 ? 29.859 18.126 1.321 1.00 79.19 126 LEU A CA 1
ATOM 939 C C . LEU A 1 126 ? 30.571 16.834 1.790 1.00 79.19 126 LEU A C 1
ATOM 941 O O . LEU A 1 126 ? 30.047 15.735 1.583 1.00 79.19 126 LEU A O 1
ATOM 945 N N . PRO A 1 127 ? 31.733 16.941 2.471 1.00 66.62 127 PRO A N 1
ATOM 946 C CA . PRO A 1 127 ? 32.595 15.815 2.867 1.00 66.62 127 PRO A CA 1
ATOM 947 C C . PRO A 1 127 ? 32.068 14.952 4.041 1.00 66.62 127 PRO A C 1
ATOM 949 O O . PRO A 1 127 ? 32.812 14.607 4.949 1.00 66.62 127 PRO A O 1
ATOM 952 N N . SER A 1 128 ? 30.812 14.500 3.970 1.00 70.56 128 SER A N 1
ATOM 953 C CA . SER A 1 128 ? 30.057 13.771 5.008 1.00 70.56 128 SER A CA 1
ATOM 954 C C . SER A 1 128 ? 29.484 14.658 6.121 1.00 70.56 128 SER A C 1
ATOM 956 O O . SER A 1 128 ? 30.127 15.576 6.622 1.00 70.56 128 SER A O 1
ATOM 958 N N . GLY A 1 129 ? 28.228 14.380 6.488 1.00 73.19 129 GLY A N 1
ATOM 959 C CA . GLY A 1 129 ? 27.454 15.110 7.494 1.00 73.19 129 GLY A CA 1
ATOM 960 C C . GLY A 1 129 ? 25.943 15.041 7.238 1.00 73.19 129 GLY A C 1
ATOM 961 O O . GLY A 1 129 ? 25.506 14.918 6.094 1.00 73.19 129 GLY A O 1
ATOM 962 N N . GLY A 1 130 ? 25.139 15.128 8.300 1.00 74.12 130 GLY A N 1
ATOM 963 C CA . GLY A 1 130 ? 23.671 15.136 8.237 1.00 74.12 130 GLY A CA 1
ATOM 964 C C . GLY A 1 130 ? 23.006 13.750 8.312 1.00 74.12 130 GLY A C 1
ATOM 965 O O . GLY A 1 130 ? 23.693 12.733 8.241 1.00 74.12 130 GLY A O 1
ATOM 966 N N . PRO A 1 131 ? 21.673 13.704 8.493 1.00 81.25 131 PRO A N 1
ATOM 967 C CA . PRO A 1 131 ? 20.930 12.457 8.654 1.00 81.25 131 PRO A CA 1
ATOM 968 C C . PRO A 1 131 ? 20.921 11.615 7.369 1.00 81.25 131 PRO A C 1
ATOM 970 O O . PRO A 1 131 ? 20.857 12.147 6.255 1.00 81.25 131 PRO A O 1
ATOM 973 N N . SER A 1 132 ? 20.968 10.291 7.539 1.00 82.62 132 SER A N 1
ATOM 974 C CA . SER A 1 132 ? 20.851 9.324 6.445 1.00 82.62 132 SER A CA 1
ATOM 975 C C . SER A 1 132 ? 19.405 9.217 5.961 1.00 82.62 132 SER A C 1
ATOM 977 O O . SER A 1 132 ? 18.478 9.173 6.767 1.00 82.62 132 SER A O 1
ATOM 979 N N . TYR A 1 133 ? 19.207 9.124 4.649 1.00 80.81 133 TYR A N 1
ATOM 980 C CA . TYR A 1 133 ? 17.897 8.917 4.031 1.00 80.81 133 TYR A CA 1
ATOM 981 C C . TYR A 1 133 ? 18.002 7.992 2.813 1.00 80.81 133 TYR A C 1
ATOM 983 O O . TYR A 1 133 ? 19.081 7.798 2.248 1.00 80.81 133 TYR A O 1
ATOM 991 N N . TYR A 1 134 ? 16.878 7.404 2.402 1.00 83.19 134 TYR A N 1
ATOM 992 C CA . TYR A 1 134 ? 16.810 6.585 1.191 1.00 83.19 134 TYR A CA 1
ATOM 993 C C . TYR A 1 134 ? 16.889 7.475 -0.055 1.00 83.19 134 TYR A C 1
ATOM 995 O O . TYR A 1 134 ? 16.005 8.296 -0.287 1.00 83.19 134 TYR A O 1
ATOM 1003 N N . ALA A 1 135 ? 17.939 7.318 -0.864 1.00 78.88 135 ALA A N 1
ATOM 1004 C CA . ALA A 1 135 ? 18.151 8.142 -2.060 1.00 78.88 135 ALA A CA 1
ATOM 1005 C C . ALA A 1 135 ? 17.297 7.690 -3.254 1.00 78.88 135 ALA A C 1
ATOM 1007 O O . ALA A 1 135 ? 17.040 8.452 -4.180 1.00 78.88 135 ALA A O 1
ATOM 1008 N N . THR A 1 136 ? 16.894 6.423 -3.245 1.00 82.75 136 THR A N 1
ATOM 1009 C CA . THR A 1 136 ? 16.171 5.752 -4.326 1.00 82.75 136 THR A CA 1
ATOM 1010 C C . THR A 1 136 ? 15.221 4.724 -3.728 1.00 82.75 136 THR A C 1
ATOM 1012 O O . THR A 1 136 ? 15.375 4.329 -2.570 1.00 82.75 136 THR A O 1
ATOM 1015 N N . GLY A 1 137 ? 14.266 4.251 -4.518 1.00 84.56 137 GLY A N 1
ATOM 1016 C CA . GLY A 1 137 ? 13.411 3.138 -4.137 1.00 84.56 137 GLY A CA 1
ATOM 1017 C C . GLY A 1 137 ? 12.268 2.926 -5.116 1.00 84.56 137 GLY A C 1
ATOM 1018 O O . GLY A 1 137 ? 12.109 3.657 -6.093 1.00 84.56 137 GLY A O 1
ATOM 1019 N N . ASN A 1 138 ? 11.475 1.903 -4.833 1.00 87.50 138 ASN A N 1
ATOM 1020 C CA . ASN A 1 138 ? 10.347 1.477 -5.631 1.00 87.50 138 ASN A CA 1
ATOM 1021 C C . ASN A 1 138 ? 9.037 1.867 -4.944 1.00 87.50 138 ASN A C 1
ATOM 1023 O O . ASN A 1 138 ? 8.709 1.330 -3.886 1.00 87.50 138 ASN A O 1
ATOM 1027 N N . GLY A 1 139 ? 8.290 2.789 -5.550 1.00 85.25 139 GLY A N 1
ATOM 1028 C CA . GLY A 1 139 ? 7.047 3.310 -4.985 1.00 85.25 139 GLY A CA 1
ATOM 1029 C C . GLY A 1 139 ? 7.260 4.396 -3.920 1.00 85.25 139 GLY A C 1
ATOM 1030 O O . GLY A 1 139 ? 8.276 5.088 -3.945 1.00 85.25 139 GLY A O 1
ATOM 1031 N N . PRO A 1 140 ? 6.306 4.590 -2.995 1.00 84.62 140 PRO A N 1
ATOM 1032 C CA . PRO A 1 140 ? 6.360 5.613 -1.944 1.00 84.62 140 PRO A CA 1
ATOM 1033 C C . PRO A 1 140 ? 7.382 5.300 -0.822 1.00 84.62 140 PRO A C 1
ATOM 1035 O O . PRO A 1 140 ? 7.058 5.386 0.357 1.00 84.62 140 PRO A O 1
ATOM 1038 N N . TYR A 1 141 ? 8.631 4.943 -1.151 1.00 85.19 141 TYR A N 1
ATOM 1039 C CA . TYR A 1 141 ? 9.672 4.498 -0.197 1.00 85.19 141 TYR A CA 1
ATOM 1040 C C . TYR A 1 141 ? 10.017 5.518 0.901 1.00 85.19 141 TYR A C 1
ATOM 1042 O O . TYR A 1 141 ? 10.479 5.155 1.979 1.00 85.19 141 TYR A O 1
ATOM 1050 N N . PHE A 1 142 ? 9.765 6.799 0.648 1.00 83.88 142 PHE A N 1
ATOM 1051 C CA . PHE A 1 142 ? 9.936 7.898 1.599 1.00 83.88 142 PHE A CA 1
ATOM 1052 C C . PHE A 1 142 ? 8.810 7.989 2.646 1.00 83.88 142 PHE A C 1
ATOM 1054 O O . PHE A 1 142 ? 8.897 8.805 3.561 1.00 83.88 142 PHE A O 1
ATOM 1061 N N . TYR A 1 143 ? 7.769 7.158 2.525 1.00 86.81 143 TYR A N 1
ATOM 1062 C CA . TYR A 1 143 ? 6.676 7.031 3.491 1.00 86.81 143 TYR A CA 1
ATOM 1063 C C . TYR A 1 143 ? 6.784 5.785 4.381 1.00 86.81 143 TYR A C 1
ATOM 1065 O O . TYR A 1 143 ? 5.891 5.551 5.192 1.00 86.81 143 TYR A O 1
ATOM 1073 N N . ASN A 1 144 ? 7.864 5.001 4.274 1.00 87.31 144 ASN A N 1
ATOM 1074 C CA . ASN A 1 144 ? 8.060 3.788 5.082 1.00 87.31 144 ASN A CA 1
ATOM 1075 C C . ASN A 1 144 ? 8.021 4.047 6.600 1.00 87.31 144 ASN A C 1
ATOM 1077 O O . ASN A 1 144 ? 7.709 3.151 7.375 1.00 87.31 144 ASN A O 1
ATOM 1081 N N . ASP A 1 145 ? 8.345 5.266 7.027 1.00 85.00 145 ASP A N 1
ATOM 1082 C CA . ASP A 1 145 ? 8.345 5.724 8.418 1.00 85.00 145 ASP A CA 1
ATOM 1083 C C . ASP A 1 145 ? 7.101 6.560 8.781 1.00 85.00 145 ASP A C 1
ATOM 1085 O O . ASP A 1 145 ? 7.010 7.080 9.890 1.00 85.00 145 ASP A O 1
ATOM 1089 N N . LYS A 1 146 ? 6.139 6.714 7.862 1.00 88.94 146 LYS A N 1
ATOM 1090 C CA . LYS A 1 146 ? 4.998 7.643 7.992 1.00 88.94 146 LYS A CA 1
ATOM 1091 C C . LYS A 1 146 ? 3.670 6.924 8.188 1.00 88.94 146 LYS A C 1
ATOM 1093 O O . LYS A 1 146 ? 2.661 7.281 7.580 1.00 88.94 146 LYS A O 1
ATOM 1098 N N . GLY A 1 147 ? 3.677 5.905 9.041 1.00 92.31 147 GLY A N 1
ATOM 1099 C CA . GLY A 1 147 ? 2.437 5.328 9.549 1.00 92.31 147 GLY A CA 1
ATOM 1100 C C . GLY A 1 147 ? 1.665 6.350 10.387 1.00 92.31 147 GLY A C 1
ATOM 1101 O O . GLY A 1 147 ? 2.264 7.185 11.067 1.00 92.31 147 GLY A O 1
ATOM 1102 N N . TRP A 1 148 ? 0.337 6.302 10.336 1.00 94.56 148 TRP A N 1
ATOM 1103 C CA . TRP A 1 148 ? -0.528 7.271 11.005 1.00 94.56 148 TRP A CA 1
ATOM 1104 C C . TRP A 1 148 ? -1.787 6.618 11.567 1.00 94.56 148 TRP A C 1
ATOM 1106 O O . TRP A 1 148 ? -2.227 5.562 11.116 1.00 94.56 148 TRP A O 1
ATOM 1116 N N . VAL A 1 149 ? -2.364 7.263 12.579 1.00 95.62 149 VAL A N 1
ATOM 1117 C CA . VAL A 1 149 ? -3.606 6.839 13.229 1.00 95.62 149 VAL A CA 1
ATOM 1118 C C . VAL A 1 149 ? -4.706 7.826 12.872 1.00 95.62 149 VAL A C 1
ATOM 1120 O O . VAL A 1 149 ? -4.499 9.038 12.907 1.00 95.62 149 VAL A O 1
ATOM 1123 N N . SER A 1 150 ? -5.881 7.299 12.560 1.00 95.88 150 SER A N 1
ATOM 1124 C CA . SER A 1 150 ? -7.101 8.055 12.316 1.00 95.88 150 SER A CA 1
ATOM 1125 C C . SER A 1 150 ? -8.166 7.667 13.330 1.00 95.88 150 SER A C 1
ATOM 1127 O O . SER A 1 150 ? -8.342 6.488 13.633 1.00 95.88 150 SER A O 1
ATOM 1129 N N . LEU A 1 151 ? -8.870 8.668 13.851 1.00 96.06 151 LEU A N 1
ATOM 1130 C CA . LEU A 1 151 ? -10.055 8.485 14.675 1.00 96.06 151 LEU A CA 1
ATOM 1131 C C . LEU A 1 151 ? -11.213 9.189 13.976 1.00 96.06 151 LEU A C 1
ATOM 1133 O O . LEU A 1 151 ? -11.150 10.392 13.730 1.00 96.06 151 LEU A O 1
ATOM 1137 N N . THR A 1 152 ? -12.257 8.434 13.664 1.00 95.69 152 THR A N 1
ATOM 1138 C CA . THR A 1 152 ? -13.482 8.946 13.053 1.00 95.69 152 THR A CA 1
ATOM 1139 C C . THR A 1 152 ? -14.640 8.703 14.002 1.00 95.69 152 THR A C 1
ATOM 1141 O O . THR A 1 152 ? -14.791 7.606 14.532 1.00 95.69 152 THR A O 1
ATOM 1144 N N . PHE A 1 153 ? -15.455 9.732 14.210 1.00 95.44 153 PHE A N 1
ATOM 1145 C CA . PHE A 1 153 ? -16.683 9.657 14.988 1.00 95.44 153 PHE A CA 1
ATOM 1146 C C . PHE A 1 153 ? -17.832 10.190 14.138 1.00 95.44 153 PHE A C 1
ATOM 1148 O O . PHE A 1 153 ? -17.744 11.294 13.599 1.00 95.44 153 PHE A O 1
ATOM 1155 N N . SER A 1 154 ? -18.906 9.419 14.031 1.00 94.88 154 SER A N 1
ATOM 1156 C CA . SER A 1 154 ? -20.135 9.817 13.353 1.00 94.88 154 SER A CA 1
ATOM 1157 C C . SER A 1 154 ? -21.339 9.478 14.224 1.00 94.88 154 SER A C 1
ATOM 1159 O O . SER A 1 154 ? -21.367 8.441 14.886 1.00 94.88 154 SER A 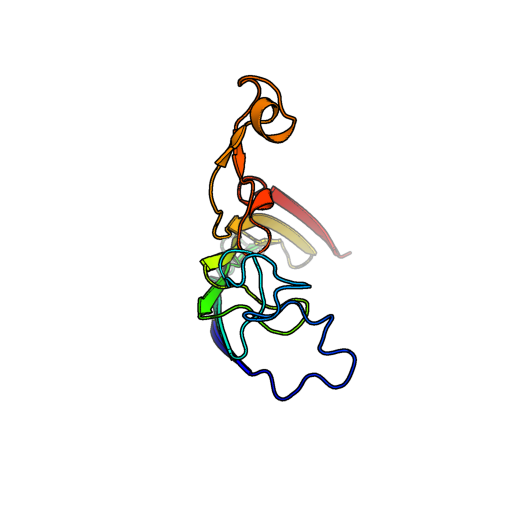O 1
ATOM 1161 N N . SER A 1 155 ? -22.330 10.367 14.235 1.00 93.94 155 SER A N 1
ATOM 1162 C CA . SER A 1 155 ? -23.567 10.199 14.993 1.00 93.94 155 SER A CA 1
ATOM 1163 C C . SER A 1 155 ? -24.758 10.472 14.086 1.00 93.94 155 SER A C 1
ATOM 1165 O O . SER A 1 155 ? -24.792 11.498 13.407 1.00 93.94 155 SER A O 1
ATOM 1167 N N . SER A 1 156 ? -25.752 9.591 14.111 1.00 88.56 156 SER A N 1
ATOM 1168 C CA . SER A 1 156 ? -27.073 9.827 13.524 1.00 88.56 156 SER A CA 1
ATOM 1169 C C . SER A 1 156 ? -28.071 10.244 14.611 1.00 88.56 156 SER A C 1
ATOM 1171 O O . SER A 1 156 ? -27.949 9.824 15.766 1.00 88.56 156 SER A O 1
ATOM 1173 N N . PHE A 1 157 ? -29.021 11.111 14.252 1.00 79.31 157 PHE A N 1
ATOM 1174 C CA . PHE A 1 157 ? -30.080 11.627 15.127 1.00 79.31 157 PHE A CA 1
ATOM 1175 C C . PHE A 1 157 ? -31.464 11.270 14.588 1.00 79.31 157 PHE A C 1
ATOM 1177 O O . PHE A 1 157 ? -31.626 11.255 13.347 1.00 79.31 157 PHE A O 1
#

Organism: NCBI:txid2015348

Secondary structure (DSSP, 8-state):
-EEEEEEE-----S-GGG--BTT-TTT-TT--GGGTPBPSEEEEEEEEE--EEEEEETTEEEE--EEEEEEEES--SSTT---TT-EEEEE--EEEETTTEEEEEEEEEEE--B--EEEHHHHTT-SS-S-EEE--BSSSGGGTT--EEEEEEEE--

Foldseek 3Di:
DKDKDKAAADDDPDDVLCQQAQPNCNNPVVSDLFQAGFYRMWMKMKDWDKDKDPCPDPQKIKIKIKIKMATCDTHHSDPPDDGHFKMKIKIWMWMQGNVFKIKTKMKIAIAFAFDDKDAPQVVVVHPDDHDIDGPGGHPPHVRNVVIDIDIDMDGDD

pLDDT: mean 88.36, std 6.35, range [66.62, 96.19]

Radius of gyration: 20.96 Å; chains: 1; bounding box: 63×30×53 Å